Protein AF-A0ABD5F3R7-F1 (afdb_monomer_lite)

Sequence (73 aa):
MIDHESRDRQPILWAISDLHTGHTGNKPVTESLYPASPDDWLIVAGDVGERTDEIRWALDLLRKRFAKVIWVP

Organism: NCBI:txid3075536

pLDDT: mean 92.43, std 14.67, range [41.09, 98.94]

InterPro domains:
  IPR004843 Calcineurin-like, phosphoester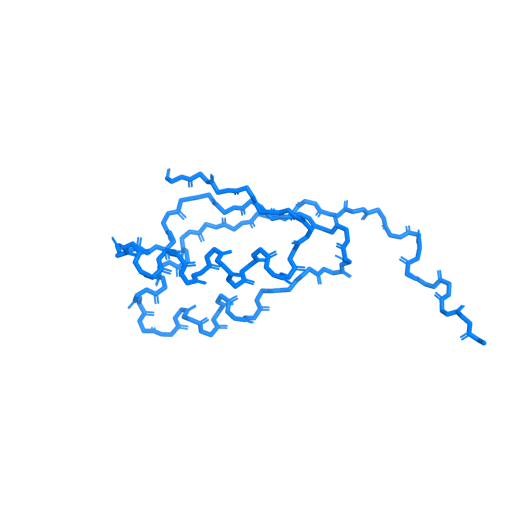ase domain [PF00149] (14-73)
  IPR029052 Metallo-dependent phosphatase-like [SSF56300] (13-73)
  IPR052963 Phosphopantetheine Phosphodiesterase [PTHR36492] (8-73)

Radius of gyration: 13.79 Å; chains: 1; bounding box: 31×16×45 Å

Foldseek 3Di:
DDPPPQPPDDAEEEEDEQLQQVDPPSVVVLVPDAGPHQAYEYEYEYNQHDDPVSNCVSVVNVVVHHVYYHYDD

Structure (mmCIF, N/CA/C/O backbone):
data_AF-A0ABD5F3R7-F1
#
_entry.id   AF-A0ABD5F3R7-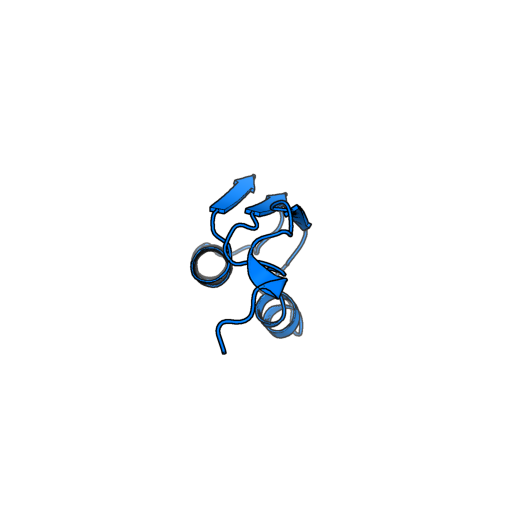F1
#
loop_
_atom_site.group_PDB
_atom_site.id
_atom_site.type_symbol
_atom_site.label_atom_id
_atom_site.label_alt_id
_atom_site.label_comp_id
_atom_site.label_asym_id
_atom_site.label_entity_id
_atom_site.label_seq_id
_atom_site.pdbx_PDB_ins_code
_atom_site.Cartn_x
_atom_site.Cartn_y
_atom_site.Cartn_z
_atom_site.occupancy
_atom_site.B_iso_or_equiv
_atom_site.auth_seq_id
_atom_site.auth_comp_id
_atom_site.auth_asym_id
_atom_site.auth_atom_id
_atom_site.pdbx_PDB_model_num
ATOM 1 N N . MET A 1 1 ? -7.879 -8.552 31.975 1.00 41.09 1 MET A N 1
ATOM 2 C CA . MET A 1 1 ? -7.821 -7.135 31.574 1.00 41.09 1 MET A CA 1
ATOM 3 C C . MET A 1 1 ? -7.848 -7.147 30.056 1.00 41.09 1 MET A C 1
ATOM 5 O O . MET A 1 1 ? -6.847 -7.495 29.455 1.00 41.09 1 MET A O 1
ATOM 9 N N . ILE A 1 2 ? -9.041 -7.030 29.469 1.00 48.56 2 ILE A N 1
ATOM 10 C CA . ILE A 1 2 ? -9.236 -7.083 28.013 1.00 48.56 2 ILE A CA 1
ATOM 11 C C . ILE A 1 2 ? -9.431 -5.632 27.590 1.00 48.56 2 ILE A C 1
ATOM 13 O O . ILE A 1 2 ? -10.439 -5.040 27.980 1.00 48.56 2 ILE A O 1
ATOM 17 N N . ASP A 1 3 ? -8.457 -5.074 26.874 1.00 47.38 3 ASP A N 1
ATOM 18 C CA . ASP A 1 3 ? -8.455 -3.684 26.410 1.00 47.38 3 ASP A CA 1
ATOM 19 C C . ASP A 1 3 ? -9.722 -3.389 25.595 1.00 47.38 3 ASP A C 1
ATOM 21 O O . ASP A 1 3 ? -9.849 -3.769 24.430 1.00 47.38 3 ASP A O 1
ATOM 25 N N . HIS A 1 4 ? -10.684 -2.723 26.236 1.00 47.69 4 HIS A N 1
ATOM 26 C CA . HIS A 1 4 ? -11.943 -2.280 25.628 1.00 47.69 4 HIS A CA 1
ATOM 27 C C . HIS A 1 4 ? -11.754 -1.109 24.647 1.00 47.69 4 HIS A C 1
ATOM 29 O O . HIS A 1 4 ? -12.678 -0.782 23.916 1.00 47.69 4 HIS A O 1
ATOM 35 N N . GLU A 1 5 ? -10.555 -0.526 24.566 1.00 53.75 5 GLU A N 1
ATOM 36 C CA . GLU A 1 5 ? -10.241 0.636 23.717 1.00 53.75 5 GLU A CA 1
ATOM 37 C C . GLU A 1 5 ? -10.262 0.327 22.206 1.00 53.75 5 GLU A C 1
ATOM 39 O O . GLU A 1 5 ? -10.371 1.232 21.384 1.00 53.75 5 GLU A O 1
ATOM 44 N N . SER A 1 6 ? -10.169 -0.947 21.807 1.00 56.62 6 SER A N 1
ATOM 45 C CA . SER A 1 6 ? -10.029 -1.330 20.391 1.00 56.62 6 SER A CA 1
ATOM 46 C C . SER A 1 6 ? -11.350 -1.586 19.652 1.00 56.62 6 SER A C 1
ATOM 48 O O . SER A 1 6 ? -11.336 -1.705 18.430 1.00 56.62 6 SER A O 1
ATOM 50 N N . ARG A 1 7 ? -12.495 -1.662 20.350 1.00 55.47 7 ARG A N 1
ATOM 51 C CA . ARG A 1 7 ? -13.791 -2.039 19.742 1.00 55.47 7 ARG A CA 1
ATOM 52 C C . ARG A 1 7 ? -14.707 -0.878 19.342 1.00 55.47 7 ARG A C 1
ATOM 54 O O . ARG A 1 7 ? -15.650 -1.122 18.598 1.00 55.47 7 ARG A O 1
ATOM 61 N N . ASP A 1 8 ? -14.421 0.352 19.768 1.00 65.06 8 ASP A N 1
ATOM 62 C CA . ASP A 1 8 ? -15.302 1.511 19.523 1.00 65.06 8 ASP A CA 1
ATOM 63 C C . ASP A 1 8 ? -14.845 2.424 18.375 1.00 65.06 8 ASP A C 1
ATOM 65 O O . ASP A 1 8 ? -15.507 3.415 18.050 1.00 65.06 8 ASP A O 1
ATOM 69 N N . ARG A 1 9 ? -13.727 2.108 17.714 1.00 76.38 9 ARG A N 1
ATOM 70 C CA . ARG A 1 9 ? -13.244 2.916 16.594 1.00 76.38 9 ARG A CA 1
ATOM 71 C C . ARG A 1 9 ? -13.861 2.431 15.286 1.00 76.38 9 ARG A C 1
ATOM 73 O O . ARG A 1 9 ? -13.584 1.325 14.834 1.00 76.38 9 ARG A O 1
ATOM 80 N N . GLN A 1 10 ? -14.679 3.284 14.671 1.00 90.75 10 GLN A N 1
ATOM 81 C CA . GLN A 1 10 ? -15.214 3.040 13.331 1.00 90.75 10 GLN A CA 1
ATOM 82 C C . GLN A 1 10 ? -14.062 2.830 12.329 1.00 90.75 10 GLN A C 1
ATOM 84 O O . GLN A 1 10 ? -13.079 3.580 12.398 1.00 90.75 10 GLN A O 1
ATOM 89 N N . PRO A 1 11 ? -14.171 1.857 11.404 1.00 95.25 11 PRO A N 1
ATOM 90 C CA . PRO A 1 11 ? -13.168 1.642 10.368 1.00 95.25 11 PRO A CA 1
ATOM 91 C C . PRO A 1 11 ? -12.935 2.904 9.539 1.00 95.25 11 PRO A C 1
ATOM 93 O O . PRO A 1 11 ? -13.884 3.601 9.166 1.00 95.25 11 PRO A O 1
ATOM 96 N N . ILE A 1 12 ? -11.673 3.184 9.224 1.00 98.00 12 ILE A N 1
ATOM 97 C CA . ILE A 1 12 ? -11.283 4.322 8.394 1.00 98.00 12 ILE A CA 1
ATOM 98 C C . ILE A 1 12 ? -10.923 3.825 6.995 1.00 98.00 12 ILE A C 1
ATOM 100 O O . ILE A 1 12 ? -10.209 2.836 6.817 1.00 98.00 12 ILE A O 1
ATOM 104 N N . LEU A 1 13 ? -11.407 4.546 5.985 1.00 98.56 13 LEU A N 1
ATOM 105 C CA . LEU A 1 13 ? -10.951 4.406 4.609 1.00 98.56 13 LEU A CA 1
ATOM 106 C C . LEU A 1 13 ? -9.862 5.446 4.336 1.00 98.56 13 LEU A C 1
ATOM 108 O O . LEU A 1 13 ? -10.143 6.641 4.259 1.00 98.56 13 LEU A O 1
ATOM 112 N N . TRP A 1 14 ? -8.627 4.978 4.184 1.00 98.75 14 TRP A N 1
ATOM 113 C CA . TRP A 1 14 ? -7.474 5.801 3.828 1.00 98.75 14 TRP A CA 1
ATOM 114 C C . TRP A 1 14 ? -7.285 5.862 2.310 1.00 98.75 14 TRP A C 1
ATOM 116 O O . TRP A 1 14 ? -7.761 4.993 1.575 1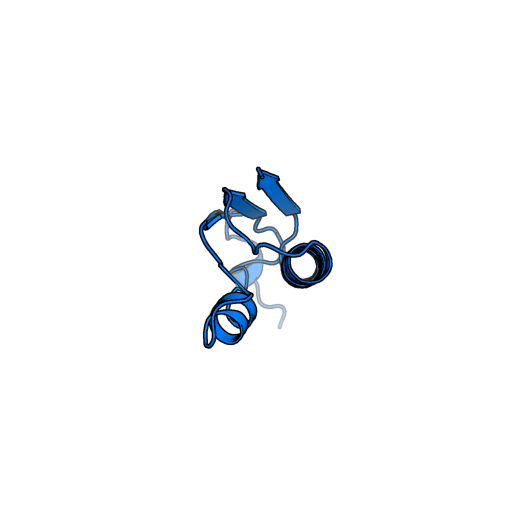.00 98.75 14 TRP A O 1
ATOM 126 N N . ALA A 1 15 ? -6.534 6.855 1.840 1.00 98.69 15 ALA A N 1
ATOM 127 C CA . ALA A 1 15 ? -6.117 6.952 0.447 1.00 98.69 15 ALA A CA 1
ATOM 128 C C . ALA A 1 15 ? -4.679 7.469 0.337 1.00 98.69 15 ALA A C 1
ATOM 130 O O . ALA A 1 15 ? -4.264 8.336 1.107 1.00 98.69 15 ALA A O 1
ATOM 131 N N . ILE A 1 16 ? -3.944 6.934 -0.635 1.00 98.62 16 ILE A N 1
ATOM 132 C CA . ILE A 1 16 ? -2.614 7.386 -1.049 1.00 98.62 16 ILE A CA 1
ATOM 133 C C . ILE A 1 16 ? -2.458 7.187 -2.563 1.00 98.62 16 ILE A C 1
ATOM 135 O O . ILE A 1 16 ? -3.156 6.365 -3.158 1.00 98.62 16 ILE A O 1
ATOM 139 N N . SER A 1 17 ? -1.546 7.920 -3.188 1.00 98.44 17 SER A N 1
ATOM 140 C CA . SER A 1 17 ? -1.158 7.772 -4.595 1.00 98.44 17 SER A CA 1
ATOM 141 C C . SER A 1 17 ? 0.357 7.932 -4.734 1.00 98.44 17 SER A C 1
ATOM 143 O O . SER A 1 17 ? 1.032 8.235 -3.745 1.00 98.44 17 SER A O 1
ATOM 145 N N . ASP A 1 18 ? 0.883 7.719 -5.942 1.00 98.19 18 ASP A N 1
ATOM 146 C CA . ASP A 1 18 ? 2.239 8.141 -6.323 1.00 98.19 18 ASP A CA 1
ATOM 147 C C . ASP A 1 18 ? 3.343 7.587 -5.410 1.00 98.19 18 ASP A C 1
ATOM 149 O O . ASP A 1 18 ? 4.269 8.290 -4.999 1.00 98.19 18 ASP A O 1
ATOM 153 N N . LEU A 1 19 ? 3.254 6.296 -5.073 1.00 98.38 19 LEU A N 1
ATOM 154 C CA . LEU A 1 19 ? 4.260 5.647 -4.233 1.00 98.38 19 LEU A CA 1
ATOM 155 C C . LEU A 1 19 ? 5.627 5.604 -4.920 1.00 98.38 19 LEU A C 1
ATOM 157 O O . LEU A 1 19 ? 6.643 5.666 -4.228 1.00 98.38 19 LEU A O 1
ATOM 161 N N . HIS A 1 20 ? 5.670 5.488 -6.255 1.00 98.31 20 HIS A N 1
ATOM 162 C CA . HIS A 1 20 ? 6.904 5.488 -7.054 1.00 98.31 20 HIS A CA 1
ATOM 163 C C . HIS A 1 20 ? 8.015 4.637 -6.419 1.00 98.31 20 HIS A C 1
ATOM 165 O O . HIS A 1 20 ? 9.120 5.106 -6.161 1.00 98.31 20 HIS A O 1
ATO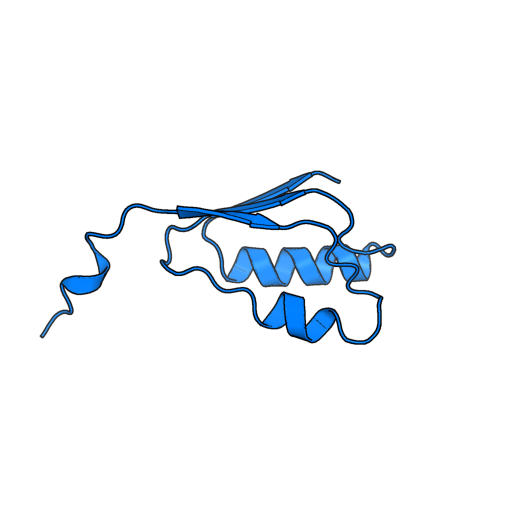M 171 N N . THR A 1 21 ? 7.715 3.378 -6.092 1.00 97.69 21 THR A N 1
ATOM 172 C CA . THR A 1 21 ? 8.578 2.536 -5.233 1.00 97.69 21 THR A CA 1
ATOM 173 C C . THR A 1 21 ? 9.932 2.160 -5.845 1.00 97.69 21 THR A C 1
ATOM 175 O O . THR A 1 21 ? 10.832 1.732 -5.118 1.00 97.69 21 THR A O 1
ATOM 178 N N . GLY A 1 22 ? 10.102 2.356 -7.155 1.00 95.56 22 GLY A N 1
ATOM 179 C CA . GLY A 1 22 ? 11.397 2.288 -7.836 1.00 95.56 22 GLY A CA 1
ATOM 180 C C . GLY A 1 22 ? 12.296 3.508 -7.579 1.00 95.56 22 GLY A C 1
ATOM 181 O O . GLY A 1 22 ? 13.509 3.427 -7.772 1.00 95.56 22 GLY A O 1
ATOM 182 N N . HIS A 1 23 ? 11.742 4.632 -7.106 1.00 97.31 23 HIS A N 1
ATOM 183 C CA . HIS A 1 23 ? 12.517 5.812 -6.731 1.00 97.31 23 HIS A CA 1
ATOM 184 C C . HIS A 1 23 ? 13.246 5.587 -5.401 1.00 97.31 23 HIS A C 1
ATOM 186 O O . HIS A 1 23 ? 12.664 5.157 -4.397 1.00 97.31 23 HIS A O 1
ATOM 192 N N . THR A 1 24 ? 14.543 5.896 -5.381 1.00 95.62 24 THR A N 1
ATOM 193 C CA . THR A 1 24 ? 15.386 5.756 -4.190 1.00 95.62 24 THR A CA 1
ATOM 194 C C . THR A 1 24 ? 14.792 6.535 -3.018 1.00 95.62 24 THR A C 1
ATOM 196 O O . THR A 1 24 ? 14.612 7.744 -3.096 1.00 95.62 24 THR A O 1
ATOM 199 N N . GLY A 1 25 ? 14.519 5.835 -1.915 1.00 94.81 25 GLY A N 1
ATOM 200 C CA . GLY A 1 25 ? 13.952 6.422 -0.696 1.00 94.81 25 GLY A CA 1
ATOM 201 C C . GLY A 1 25 ? 12.448 6.197 -0.506 1.00 94.81 25 GLY A C 1
ATOM 202 O O . GLY A 1 25 ? 11.980 6.283 0.628 1.00 94.81 25 GLY A O 1
ATOM 203 N N . ASN A 1 26 ? 11.703 5.799 -1.543 1.00 97.88 26 ASN A N 1
ATOM 204 C CA . ASN A 1 26 ? 10.247 5.628 -1.430 1.00 97.88 26 ASN A CA 1
ATOM 205 C C . ASN A 1 26 ? 9.813 4.262 -0.873 1.00 97.88 26 ASN A C 1
ATOM 207 O O . ASN A 1 26 ? 8.715 4.133 -0.323 1.00 97.88 26 ASN A O 1
ATOM 211 N N . LYS A 1 27 ? 10.674 3.235 -0.943 1.00 97.69 27 LYS A N 1
ATOM 212 C CA . LYS A 1 27 ? 10.389 1.934 -0.306 1.00 97.69 27 LYS A CA 1
ATOM 213 C C . LYS A 1 27 ? 10.166 2.062 1.209 1.00 97.69 27 LYS A C 1
ATOM 215 O O . LYS A 1 27 ? 9.105 1.626 1.651 1.00 97.69 27 LYS A O 1
ATOM 220 N N . PRO A 1 28 ? 11.047 2.734 1.980 1.00 98.44 28 PRO A N 1
ATOM 221 C CA . PRO A 1 28 ? 10.798 3.009 3.396 1.00 98.44 28 PRO A CA 1
ATOM 222 C C . PRO A 1 28 ? 9.473 3.729 3.682 1.00 98.44 28 PRO A C 1
ATOM 224 O O . PRO A 1 28 ? 8.817 3.432 4.678 1.00 98.44 28 PRO A O 1
ATOM 227 N N . VAL A 1 29 ? 9.042 4.646 2.805 1.00 98.06 29 VAL A N 1
ATOM 228 C CA . VAL A 1 29 ? 7.749 5.336 2.954 1.00 98.06 29 VAL A CA 1
ATOM 229 C C . VAL A 1 29 ? 6.604 4.332 2.854 1.00 98.06 29 VAL A C 1
ATOM 231 O O . VAL A 1 29 ? 5.786 4.250 3.766 1.00 98.06 29 VAL A O 1
ATOM 234 N N . THR A 1 30 ? 6.595 3.497 1.812 1.00 98.38 30 THR A N 1
ATOM 235 C CA . THR A 1 30 ? 5.585 2.434 1.645 1.00 98.38 30 THR A CA 1
ATOM 236 C C . THR A 1 30 ? 5.613 1.445 2.818 1.00 98.38 30 THR A C 1
ATOM 238 O O . THR A 1 30 ? 4.572 1.040 3.335 1.00 98.38 30 THR A O 1
ATOM 241 N N . GLU A 1 31 ? 6.806 1.099 3.305 1.00 98.69 31 GLU A N 1
ATOM 242 C CA . GLU A 1 31 ? 7.010 0.227 4.466 1.00 98.69 31 GLU A CA 1
ATOM 243 C C . GLU A 1 31 ? 6.524 0.822 5.787 1.00 98.69 31 GLU A C 1
ATOM 245 O O . GLU A 1 31 ? 6.234 0.057 6.710 1.00 98.69 31 GLU A O 1
ATOM 250 N N . SER A 1 32 ? 6.369 2.141 5.881 1.00 98.38 32 SER A N 1
ATOM 251 C CA . SER A 1 32 ? 5.834 2.818 7.066 1.00 98.38 32 SER A CA 1
ATOM 252 C C . SER A 1 32 ? 4.304 2.902 7.102 1.00 98.38 32 SER A C 1
ATOM 254 O O . SER A 1 32 ? 3.743 3.273 8.130 1.00 98.38 32 SER A O 1
ATOM 256 N N . LEU A 1 33 ? 3.612 2.525 6.019 1.00 98.50 33 LEU A N 1
ATOM 257 C CA . LEU A 1 33 ? 2.151 2.590 5.947 1.00 98.50 33 LEU A CA 1
ATOM 258 C C . LEU A 1 33 ? 1.508 1.453 6.750 1.00 98.50 33 LEU A C 1
ATOM 260 O O . LEU A 1 33 ? 1.620 0.277 6.388 1.00 98.50 33 LEU A O 1
ATOM 264 N N . TYR A 1 34 ? 0.798 1.808 7.817 1.00 98.50 34 TYR A N 1
ATOM 265 C CA . TYR A 1 34 ? 0.025 0.887 8.648 1.00 98.50 34 TYR A CA 1
ATOM 266 C C . TYR A 1 34 ? -1.382 1.437 8.884 1.00 98.50 34 TYR A C 1
ATOM 268 O O . TYR A 1 34 ? -1.550 2.657 8.962 1.00 98.50 34 TYR A O 1
ATOM 276 N N . PRO A 1 35 ? -2.390 0.561 9.014 1.00 98.12 35 PRO A N 1
ATOM 277 C CA . PRO A 1 35 ? -3.703 0.994 9.454 1.00 98.12 35 PRO A CA 1
ATOM 278 C C . PRO A 1 35 ? -3.678 1.423 10.925 1.00 98.12 35 PRO A C 1
ATOM 280 O O . PRO A 1 35 ? -2.807 1.014 11.695 1.00 98.12 35 PRO A O 1
ATOM 283 N N . ALA A 1 36 ? -4.681 2.196 11.336 1.00 95.88 36 ALA A N 1
ATOM 284 C CA . ALA A 1 36 ? -4.897 2.510 12.745 1.00 95.88 36 ALA A CA 1
ATOM 285 C C . ALA A 1 36 ? -5.745 1.443 13.464 1.00 95.88 36 ALA A C 1
ATOM 287 O O . ALA A 1 36 ? -5.726 1.375 14.692 1.00 95.88 36 ALA A O 1
ATOM 288 N N . SER A 1 37 ? -6.486 0.627 12.708 1.00 95.62 37 SER A N 1
ATOM 289 C CA . SER A 1 37 ? -7.318 -0.485 13.183 1.00 95.62 37 SER A CA 1
ATOM 290 C C . SER A 1 37 ? -7.221 -1.679 12.224 1.00 95.62 37 SER A C 1
ATOM 292 O O . SER A 1 37 ? -7.075 -1.466 11.019 1.00 95.62 37 SER A O 1
ATOM 294 N N . PRO A 1 38 ? -7.343 -2.936 12.693 1.00 95.81 38 PRO A N 1
ATOM 295 C CA . PRO A 1 38 ? -7.375 -4.103 11.808 1.00 95.81 38 PRO A CA 1
ATOM 296 C C . PRO A 1 38 ? -8.492 -4.068 10.755 1.00 95.81 38 PRO A C 1
ATOM 298 O O . PRO A 1 38 ? -8.373 -4.785 9.768 1.00 95.81 38 PRO A O 1
ATOM 301 N N . ASP A 1 39 ? -9.535 -3.251 10.936 1.00 97.06 39 ASP A N 1
ATOM 302 C CA . ASP A 1 39 ? -10.665 -3.139 10.005 1.00 97.06 39 ASP A CA 1
ATOM 303 C C . ASP A 1 39 ? -10.484 -2.050 8.926 1.00 97.06 39 ASP A C 1
ATOM 305 O O . ASP A 1 39 ? -11.325 -1.924 8.032 1.00 97.06 39 ASP A O 1
ATOM 309 N N . ASP A 1 40 ? -9.399 -1.269 8.975 1.00 98.44 40 ASP A N 1
ATOM 310 C CA . ASP A 1 40 ? -9.162 -0.156 8.048 1.00 98.44 40 ASP A CA 1
ATOM 311 C C . ASP A 1 40 ? -8.878 -0.627 6.615 1.00 98.44 40 ASP A C 1
ATOM 313 O O . ASP A 1 40 ? -8.240 -1.658 6.357 1.00 98.44 40 ASP A O 1
ATOM 317 N N . TRP A 1 41 ? -9.322 0.183 5.656 1.00 98.75 41 TRP A N 1
ATOM 318 C CA . TRP A 1 41 ? -9.122 -0.032 4.222 1.00 98.75 41 TRP A CA 1
ATOM 319 C C . TRP A 1 41 ? -8.168 1.019 3.647 1.00 98.75 41 TRP A C 1
ATOM 321 O O . TRP A 1 41 ? -8.026 2.111 4.197 1.00 98.75 41 TRP A O 1
ATOM 331 N N . LEU A 1 42 ? -7.548 0.710 2.507 1.00 98.88 42 LEU A N 1
ATOM 332 C CA . LEU A 1 42 ? -6.662 1.624 1.785 1.00 98.88 42 LEU A CA 1
ATOM 333 C C . LEU A 1 42 ? -7.000 1.667 0.292 1.00 98.88 42 LEU A C 1
ATOM 335 O O . LEU A 1 42 ? -7.039 0.630 -0.370 1.00 98.88 42 LEU A O 1
ATOM 339 N N . ILE A 1 43 ? -7.176 2.870 -0.249 1.00 98.94 43 ILE A N 1
ATOM 340 C CA . ILE A 1 43 ? -7.128 3.125 -1.691 1.00 98.94 43 ILE A CA 1
ATOM 341 C C . ILE A 1 43 ? -5.691 3.481 -2.085 1.00 98.94 43 ILE A C 1
ATOM 343 O O . ILE A 1 43 ? -5.067 4.331 -1.452 1.00 98.94 43 ILE A O 1
ATOM 347 N N . VAL A 1 44 ? -5.194 2.853 -3.149 1.00 98.81 44 VAL A N 1
ATOM 348 C CA . VAL A 1 44 ? -3.936 3.193 -3.822 1.00 98.81 44 VAL A CA 1
ATOM 349 C C . VAL A 1 44 ? -4.288 3.687 -5.227 1.00 98.81 44 VAL A C 1
ATOM 351 O O . VAL A 1 44 ? -4.673 2.888 -6.081 1.00 98.81 44 VAL A O 1
ATOM 354 N N . ALA A 1 45 ? -4.245 5.000 -5.437 1.00 98.62 45 ALA A N 1
ATOM 355 C CA . ALA A 1 45 ? -4.797 5.672 -6.614 1.00 98.62 45 ALA A CA 1
ATOM 356 C C . ALA A 1 45 ? -3.708 6.056 -7.633 1.00 98.62 45 ALA A C 1
ATOM 358 O O . ALA A 1 45 ? -3.380 7.230 -7.765 1.00 98.62 45 ALA A O 1
ATOM 359 N N . GLY A 1 46 ? -3.167 5.070 -8.350 1.00 95.25 46 GLY A N 1
ATOM 360 C CA . GLY A 1 46 ? -2.171 5.271 -9.407 1.00 95.25 46 GLY A CA 1
ATOM 361 C C . GLY A 1 46 ? -0.714 5.240 -8.934 1.00 95.25 46 GLY A C 1
ATOM 362 O O . GLY A 1 46 ? -0.423 5.203 -7.734 1.00 95.25 46 GLY A O 1
ATOM 363 N N . ASP A 1 47 ? 0.198 5.203 -9.906 1.00 98.00 47 ASP A N 1
ATOM 364 C CA . ASP A 1 47 ? 1.641 5.454 -9.778 1.00 98.00 47 ASP A CA 1
ATOM 365 C C . ASP A 1 47 ? 2.356 4.730 -8.617 1.00 98.00 47 ASP A C 1
ATOM 367 O O . ASP A 1 47 ? 3.103 5.292 -7.813 1.00 98.00 47 ASP A O 1
ATOM 371 N N . VAL A 1 48 ? 2.148 3.414 -8.524 1.00 98.44 48 VAL A N 1
ATOM 372 C CA . VAL A 1 48 ? 2.818 2.568 -7.516 1.00 98.44 48 VAL A CA 1
ATOM 373 C C . VAL A 1 48 ? 4.296 2.322 -7.857 1.00 98.44 48 VAL A C 1
ATOM 375 O O . VAL A 1 48 ? 5.160 2.259 -6.974 1.00 98.44 48 VAL A O 1
ATOM 378 N N . GLY A 1 49 ? 4.590 2.156 -9.141 1.00 97.19 49 GLY A N 1
ATOM 379 C CA . GLY A 1 49 ? 5.911 1.878 -9.693 1.00 97.19 49 GLY A CA 1
ATOM 380 C C . GLY A 1 49 ? 5.798 1.492 -11.165 1.00 97.19 49 GLY A C 1
ATOM 381 O O . GLY A 1 49 ? 4.711 1.181 -11.641 1.00 97.19 49 GLY A O 1
ATOM 382 N N . GLU A 1 50 ? 6.923 1.484 -11.875 1.00 97.31 50 GLU A N 1
ATOM 383 C CA . GLU A 1 50 ? 6.952 1.237 -13.326 1.00 97.31 50 GLU A CA 1
ATOM 384 C C . GLU A 1 50 ? 6.973 -0.255 -13.671 1.00 97.31 50 GLU A C 1
ATOM 386 O O . GLU A 1 50 ? 6.450 -0.699 -14.695 1.00 97.31 50 GLU A O 1
ATOM 391 N N . ARG A 1 51 ? 7.622 -1.060 -12.824 1.00 97.56 51 ARG A N 1
ATOM 392 C CA . ARG A 1 51 ? 7.835 -2.482 -13.090 1.00 97.56 51 ARG A CA 1
ATOM 393 C C . ARG A 1 51 ? 6.820 -3.337 -12.345 1.00 97.56 51 ARG A C 1
ATOM 395 O O . ARG A 1 51 ? 6.509 -3.107 -11.179 1.00 97.56 51 ARG A O 1
ATOM 402 N N . THR A 1 52 ? 6.342 -4.395 -12.992 1.00 98.00 52 THR A N 1
ATOM 403 C CA . THR A 1 52 ? 5.308 -5.275 -12.425 1.00 98.00 52 THR A CA 1
ATOM 404 C C . THR A 1 52 ? 5.752 -6.007 -11.158 1.00 98.00 52 THR A C 1
ATOM 406 O O . THR A 1 52 ? 4.922 -6.272 -10.289 1.00 98.00 52 THR A O 1
ATOM 409 N N . ASP A 1 53 ? 7.043 -6.316 -11.016 1.00 97.81 53 ASP A N 1
ATOM 410 C CA . ASP A 1 53 ? 7.624 -6.889 -9.798 1.00 97.81 53 ASP A CA 1
ATOM 411 C C . ASP A 1 53 ? 7.602 -5.896 -8.625 1.00 97.81 53 ASP A C 1
ATOM 413 O O . ASP A 1 53 ? 7.284 -6.291 -7.501 1.00 97.81 53 ASP A O 1
ATOM 417 N N . GLU A 1 54 ? 7.852 -4.613 -8.888 1.00 97.31 54 GLU A N 1
ATOM 418 C CA . GLU A 1 54 ? 7.771 -3.534 -7.895 1.00 97.31 54 GLU A CA 1
ATOM 419 C C . GLU A 1 54 ? 6.327 -3.244 -7.476 1.00 97.31 54 GLU A C 1
ATOM 421 O O . GLU A 1 54 ? 6.027 -3.231 -6.279 1.00 97.31 54 GLU A O 1
ATOM 426 N N . ILE A 1 55 ? 5.412 -3.115 -8.446 1.00 98.50 55 ILE A N 1
ATOM 427 C CA . ILE A 1 55 ? 3.975 -2.943 -8.179 1.00 98.50 55 ILE A CA 1
ATOM 428 C C . ILE A 1 55 ? 3.461 -4.108 -7.326 1.00 98.50 55 ILE A C 1
ATOM 430 O O . ILE A 1 55 ? 2.799 -3.905 -6.306 1.00 98.50 55 ILE A O 1
ATOM 434 N N . ARG A 1 56 ? 3.805 -5.347 -7.704 1.00 98.56 56 ARG A N 1
ATOM 435 C CA . ARG A 1 56 ? 3.404 -6.545 -6.959 1.00 98.56 56 ARG A CA 1
ATOM 436 C C . ARG A 1 56 ? 3.948 -6.535 -5.535 1.00 98.56 56 ARG A C 1
ATOM 438 O O . ARG A 1 56 ? 3.209 -6.897 -4.622 1.00 98.56 56 ARG A O 1
ATOM 445 N N . TRP A 1 57 ? 5.210 -6.155 -5.341 1.00 98.56 57 TRP A N 1
ATOM 446 C CA . TRP A 1 57 ? 5.815 -6.059 -4.011 1.00 98.56 57 TRP A CA 1
ATOM 447 C C . TRP A 1 57 ? 5.056 -5.069 -3.119 1.00 98.56 57 TRP A C 1
ATOM 449 O O . TRP A 1 57 ? 4.680 -5.426 -2.002 1.00 98.56 57 TRP A O 1
ATOM 459 N N . ALA A 1 58 ? 4.770 -3.867 -3.624 1.00 98.62 58 ALA A N 1
ATOM 460 C CA . ALA A 1 58 ? 4.075 -2.831 -2.865 1.00 98.62 58 ALA A CA 1
ATOM 461 C C . ALA A 1 58 ? 2.646 -3.257 -2.490 1.00 98.62 58 ALA A C 1
ATOM 463 O O . ALA A 1 58 ? 2.258 -3.190 -1.322 1.00 98.62 58 ALA A O 1
ATOM 464 N N . LEU A 1 59 ? 1.872 -3.766 -3.454 1.00 98.75 59 LEU A N 1
ATOM 465 C CA . LEU A 1 59 ? 0.499 -4.208 -3.200 1.00 98.75 59 LEU A CA 1
ATOM 466 C C . LEU A 1 59 ? 0.444 -5.435 -2.273 1.00 98.75 59 LEU A C 1
ATOM 468 O O . LEU A 1 59 ? -0.442 -5.511 -1.421 1.00 98.75 59 LEU A O 1
ATOM 472 N N . ASP A 1 60 ? 1.395 -6.373 -2.380 1.00 98.88 60 ASP A N 1
ATOM 473 C CA . ASP A 1 60 ? 1.484 -7.523 -1.468 1.00 98.88 60 ASP A CA 1
ATOM 474 C C . ASP A 1 60 ? 1.843 -7.109 -0.034 1.00 98.88 60 ASP A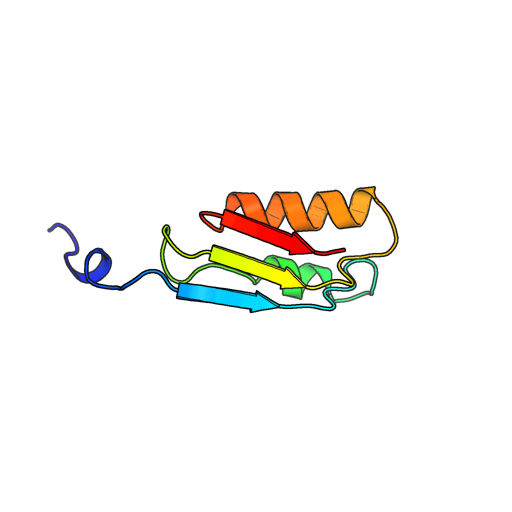 C 1
ATOM 476 O O . ASP A 1 60 ? 1.318 -7.685 0.920 1.00 98.88 60 ASP A O 1
ATOM 480 N N . LEU A 1 61 ? 2.698 -6.098 0.134 1.00 98.81 61 LEU A N 1
ATOM 481 C CA . LEU A 1 61 ? 3.013 -5.536 1.443 1.00 98.81 61 LEU A CA 1
ATOM 482 C C . LEU A 1 61 ? 1.778 -4.889 2.084 1.00 98.81 61 LEU A C 1
ATOM 484 O O . LEU A 1 61 ? 1.435 -5.205 3.224 1.00 98.81 61 LEU A O 1
ATOM 488 N N . LEU A 1 62 ? 1.086 -4.020 1.345 1.00 98.81 62 LEU A N 1
ATOM 489 C CA . LEU A 1 62 ? -0.056 -3.262 1.864 1.00 98.81 62 LEU A CA 1
ATOM 490 C C . LEU A 1 62 ? -1.255 -4.166 2.172 1.00 98.81 62 LEU A C 1
ATOM 492 O O . LEU A 1 62 ? -1.859 -4.041 3.239 1.00 98.81 62 LEU A O 1
ATOM 496 N N . ARG A 1 63 ? -1.560 -5.147 1.311 1.00 98.62 63 ARG A N 1
ATOM 497 C CA . ARG A 1 63 ? -2.679 -6.085 1.537 1.00 98.62 63 ARG A CA 1
ATOM 498 C C . ARG A 1 63 ? -2.466 -7.019 2.728 1.00 98.62 63 ARG A C 1
ATOM 500 O O . ARG A 1 63 ? -3.417 -7.636 3.188 1.00 98.62 63 ARG A O 1
ATOM 507 N N . LYS A 1 64 ? -1.223 -7.192 3.194 1.00 98.69 64 LYS A N 1
ATOM 508 C CA . LYS A 1 64 ? -0.916 -7.956 4.416 1.00 98.69 64 LYS A CA 1
ATOM 509 C C . LYS A 1 64 ? -1.171 -7.148 5.692 1.00 98.69 64 LYS A C 1
ATOM 511 O O . LYS A 1 64 ? -1.146 -7.736 6.768 1.00 98.69 64 LYS A O 1
ATOM 516 N N . ARG A 1 65 ? -1.376 -5.829 5.582 1.00 98.50 65 ARG A N 1
ATOM 517 C CA . ARG A 1 65 ? -1.555 -4.909 6.716 1.00 98.50 65 ARG A CA 1
ATOM 518 C C . ARG A 1 65 ? -2.984 -4.388 6.826 1.00 98.50 65 ARG A C 1
ATOM 520 O O . ARG A 1 65 ? -3.533 -4.410 7.916 1.00 98.50 65 ARG A O 1
ATOM 527 N N . PHE A 1 66 ? -3.568 -3.933 5.719 1.00 98.75 66 PHE A N 1
ATOM 528 C CA . PHE A 1 66 ? -4.935 -3.402 5.674 1.00 98.75 66 PHE A CA 1
ATOM 529 C C . PHE A 1 66 ? -5.956 -4.519 5.432 1.00 98.75 66 PHE A C 1
ATOM 531 O O . PHE A 1 66 ? -5.670 -5.459 4.689 1.00 98.75 66 PHE A O 1
ATOM 538 N N . ALA A 1 67 ? -7.169 -4.387 5.983 1.00 98.50 67 ALA A N 1
ATOM 539 C CA . ALA A 1 67 ? -8.252 -5.354 5.768 1.00 98.50 67 ALA A CA 1
ATOM 540 C C . ALA A 1 67 ? -8.634 -5.480 4.288 1.00 98.50 67 ALA A C 1
ATOM 542 O O . ALA A 1 67 ? -9.007 -6.555 3.811 1.00 98.50 67 ALA A O 1
ATOM 543 N N . LYS A 1 68 ? -8.548 -4.369 3.551 1.00 98.69 68 LYS A N 1
ATOM 544 C CA . LYS A 1 68 ? -8.764 -4.327 2.108 1.00 98.69 68 LYS A CA 1
ATOM 545 C C . LYS A 1 68 ? -7.901 -3.252 1.467 1.00 98.69 68 LYS A C 1
ATOM 547 O O . LYS A 1 68 ? -7.830 -2.131 1.962 1.00 98.69 68 LYS A O 1
ATOM 552 N N . VAL A 1 69 ? -7.307 -3.595 0.329 1.00 98.81 69 VAL A N 1
ATOM 553 C CA . VAL A 1 69 ? -6.610 -2.651 -0.547 1.00 98.81 69 VAL A CA 1
ATOM 554 C C . VAL A 1 69 ? -7.361 -2.576 -1.869 1.00 98.81 69 VAL A C 1
ATOM 556 O O . VAL A 1 69 ? -7.630 -3.605 -2.488 1.00 98.81 69 VAL A O 1
ATOM 559 N N . ILE A 1 70 ? -7.714 -1.362 -2.285 1.00 98.81 70 ILE A N 1
ATOM 560 C CA . ILE A 1 70 ? -8.320 -1.062 -3.582 1.00 98.81 70 ILE A CA 1
ATOM 561 C C . ILE A 1 70 ? -7.260 -0.331 -4.394 1.00 98.81 70 ILE A C 1
ATOM 563 O O . ILE A 1 70 ? -6.909 0.800 -4.073 1.00 98.81 70 ILE A O 1
ATOM 567 N N . TRP A 1 71 ? -6.741 -0.977 -5.429 1.00 98.62 71 TRP A N 1
ATOM 568 C CA . TRP A 1 71 ? -5.790 -0.351 -6.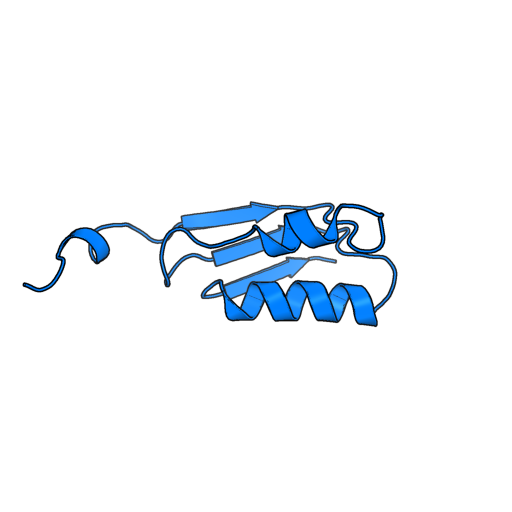338 1.00 98.62 71 TRP A CA 1
ATOM 569 C C . TRP A 1 71 ? -6.488 0.057 -7.631 1.00 98.62 71 TRP A C 1
ATOM 571 O O . TRP A 1 71 ? -7.244 -0.730 -8.207 1.00 98.62 71 TRP A O 1
ATOM 581 N N . VAL A 1 72 ? -6.221 1.284 -8.067 1.00 98.00 72 VAL A N 1
ATOM 582 C CA . VAL A 1 72 ? -6.569 1.794 -9.393 1.00 98.00 72 VAL A CA 1
ATOM 583 C C . VAL A 1 72 ? -5.243 2.095 -10.101 1.00 98.00 72 VAL A C 1
ATOM 585 O O . VAL A 1 72 ? -4.457 2.849 -9.523 1.00 98.00 72 VAL A O 1
ATOM 588 N N . PRO A 1 73 ? -4.950 1.462 -11.254 1.00 90.94 73 PRO A N 1
ATOM 589 C CA . PRO A 1 73 ? -3.733 1.720 -12.020 1.00 90.94 73 PRO A CA 1
ATOM 590 C C . PRO A 1 73 ? -3.731 3.112 -12.646 1.00 90.94 73 PRO A C 1
ATOM 592 O O . PRO A 1 73 ? -4.818 3.572 -13.070 1.00 90.94 73 PRO A O 1
#

Secondary structure (DSSP, 8-state):
---GGGSS-PPPEEEE----TTSTTHHHHHHT---SSTT-EEEEES-S-SSHHHHHHHHHHHHTTSSEEEEE-